Protein AF-A0A9D0TIR7-F1 (afdb_monomer_lite)

Structure (mmCIF, N/CA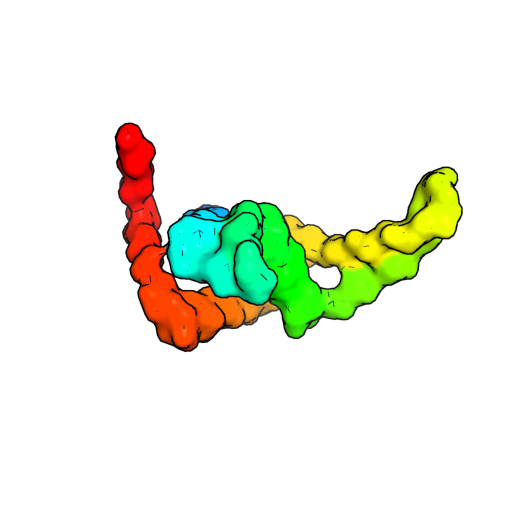/C/O backbone):
data_AF-A0A9D0TIR7-F1
#
_entry.id   AF-A0A9D0TIR7-F1
#
loop_
_atom_site.group_PDB
_atom_site.id
_atom_site.type_symbol
_atom_site.label_atom_id
_atom_site.label_alt_id
_atom_site.label_comp_id
_atom_site.label_asym_id
_atom_site.label_entity_id
_atom_site.label_seq_id
_atom_site.pdbx_PDB_ins_code
_atom_site.Cartn_x
_atom_site.Cartn_y
_atom_site.Cartn_z
_atom_site.occupancy
_atom_site.B_iso_or_equiv
_atom_site.auth_seq_id
_atom_site.auth_comp_id
_atom_site.auth_asym_id
_atom_site.auth_atom_id
_atom_site.pdbx_PDB_model_num
ATOM 1 N N . VAL A 1 1 ? 7.877 33.230 -5.712 1.00 41.47 1 VAL A N 1
ATOM 2 C CA . VAL A 1 1 ? 6.728 32.393 -5.295 1.00 41.47 1 VAL A CA 1
ATOM 3 C C . VAL A 1 1 ? 6.709 31.167 -6.185 1.00 41.47 1 VAL A C 1
ATOM 5 O O . VAL A 1 1 ? 6.398 31.288 -7.362 1.00 41.47 1 VAL A O 1
ATOM 8 N N . THR A 1 2 ? 7.146 30.016 -5.682 1.00 43.06 2 THR A N 1
ATOM 9 C CA . THR A 1 2 ? 7.089 28.771 -6.455 1.00 43.06 2 THR A CA 1
ATOM 10 C C . THR A 1 2 ? 5.646 28.287 -6.406 1.00 43.06 2 THR A C 1
ATOM 12 O O . THR A 1 2 ? 5.182 27.872 -5.347 1.00 43.06 2 THR A O 1
ATOM 15 N N . LEU A 1 3 ? 4.916 28.386 -7.520 1.00 53.25 3 LEU A N 1
ATOM 16 C CA . LEU A 1 3 ? 3.583 27.796 -7.679 1.00 53.25 3 LEU A CA 1
ATOM 17 C C . LEU A 1 3 ? 3.741 26.267 -7.739 1.00 53.25 3 LEU A C 1
ATOM 19 O O . LEU A 1 3 ? 3.717 25.649 -8.800 1.00 53.25 3 LEU A O 1
ATOM 23 N N . GLY A 1 4 ? 4.041 25.667 -6.588 1.00 56.16 4 GLY A N 1
ATOM 24 C CA . GLY A 1 4 ? 4.209 24.232 -6.429 1.00 56.16 4 GLY A CA 1
ATOM 25 C C . GLY A 1 4 ? 2.855 23.540 -6.507 1.00 56.16 4 GLY A C 1
ATOM 26 O O . GLY A 1 4 ? 1.896 23.958 -5.865 1.00 5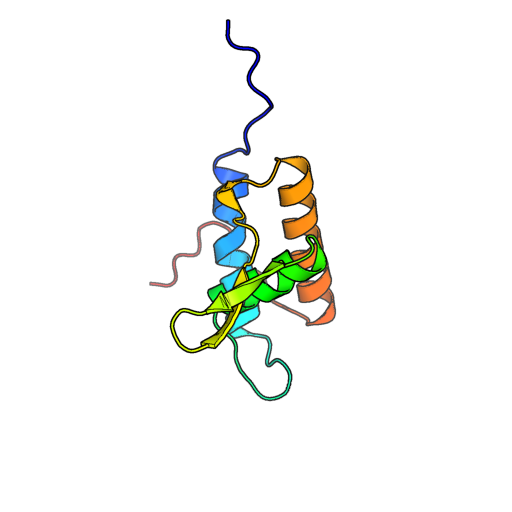6.16 4 GLY A O 1
ATOM 27 N N . ARG A 1 5 ? 2.783 22.476 -7.307 1.00 57.72 5 ARG A N 1
ATOM 28 C CA . ARG A 1 5 ? 1.637 21.560 -7.401 1.00 57.72 5 ARG A CA 1
ATOM 29 C C . ARG A 1 5 ? 1.158 21.184 -5.991 1.00 57.72 5 ARG A C 1
ATOM 31 O O . ARG A 1 5 ? 2.007 20.867 -5.163 1.00 57.72 5 ARG A O 1
ATOM 38 N N . GLU A 1 6 ? -0.156 21.182 -5.733 1.00 60.03 6 GLU A N 1
ATOM 39 C CA . GLU A 1 6 ? -0.699 20.795 -4.420 1.00 60.03 6 GLU A CA 1
ATOM 40 C C . GLU A 1 6 ? -0.081 19.475 -3.940 1.00 60.03 6 GLU A C 1
ATOM 42 O O . GLU A 1 6 ? -0.281 18.408 -4.536 1.00 60.03 6 GLU A O 1
ATOM 47 N N . THR A 1 7 ? 0.695 19.554 -2.865 1.00 66.62 7 THR A N 1
ATOM 48 C CA . THR A 1 7 ? 1.290 18.393 -2.217 1.00 66.62 7 THR A CA 1
ATOM 49 C C . THR A 1 7 ? 0.245 17.730 -1.319 1.00 66.6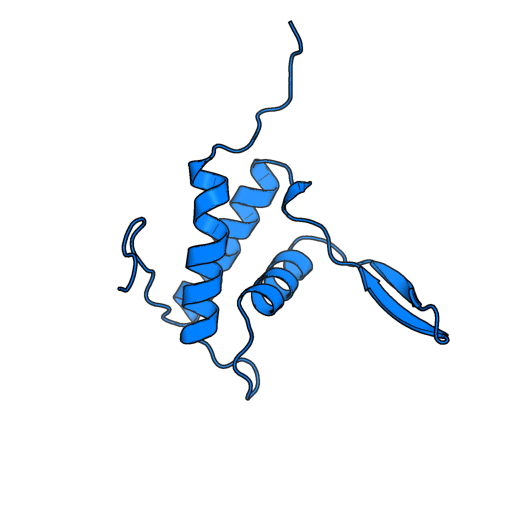2 7 THR A C 1
ATOM 51 O O . THR A 1 7 ? -0.688 18.366 -0.827 1.00 66.62 7 THR A O 1
ATOM 54 N N . ARG A 1 8 ? 0.346 16.407 -1.155 1.00 76.56 8 ARG A N 1
ATOM 55 C CA . ARG A 1 8 ? -0.526 15.652 -0.241 1.00 76.56 8 ARG A CA 1
ATOM 56 C C . ARG A 1 8 ? -0.379 16.182 1.181 1.00 76.56 8 ARG A C 1
ATOM 58 O O . ARG A 1 8 ? 0.733 16.521 1.587 1.00 76.56 8 ARG A O 1
ATOM 65 N N . THR A 1 9 ? -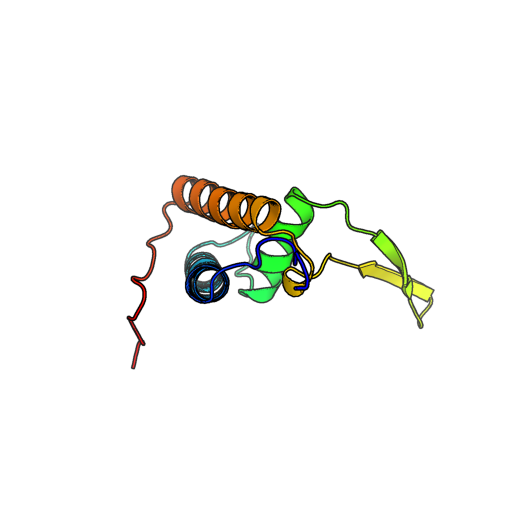1.470 16.192 1.940 1.00 78.12 9 THR A N 1
ATOM 66 C CA . THR A 1 9 ? -1.406 16.549 3.361 1.00 78.12 9 THR A CA 1
ATOM 67 C C . THR A 1 9 ? -0.722 15.438 4.165 1.00 78.12 9 THR A C 1
ATOM 69 O O . THR A 1 9 ? -0.677 14.276 3.747 1.00 78.12 9 THR A O 1
ATOM 72 N N . ALA A 1 10 ? -0.186 15.782 5.339 1.00 76.56 10 ALA A N 1
ATOM 73 C CA . ALA A 1 10 ? 0.422 14.805 6.243 1.00 76.56 10 ALA A CA 1
ATOM 74 C C . ALA A 1 10 ? -0.577 13.710 6.657 1.00 76.56 10 ALA A C 1
ATOM 76 O O . ALA A 1 10 ? -0.228 12.533 6.671 1.00 76.56 10 ALA A O 1
ATOM 77 N N . GLU A 1 11 ? -1.836 14.083 6.893 1.00 75.31 11 GLU A N 1
ATOM 78 C CA . GLU A 1 11 ? -2.917 13.150 7.221 1.00 75.31 11 GLU A CA 1
ATOM 79 C C . GLU A 1 11 ? -3.207 12.162 6.086 1.00 75.31 11 GLU A C 1
ATOM 81 O O . GLU A 1 11 ? -3.409 10.976 6.337 1.00 75.31 11 GLU A O 1
ATOM 86 N N . GLN A 1 12 ? -3.180 12.616 4.826 1.00 73.94 12 GLN A N 1
ATOM 87 C CA . GLN A 1 12 ? -3.328 11.721 3.675 1.00 73.94 12 GLN A CA 1
ATOM 88 C C . GLN A 1 12 ? -2.189 10.699 3.632 1.00 73.94 12 GLN A C 1
ATOM 90 O O . GLN A 1 12 ? -2.437 9.506 3.479 1.00 73.94 12 GLN A O 1
ATOM 95 N N . ASN A 1 13 ? -0.945 11.141 3.830 1.00 78.00 13 ASN A N 1
ATOM 96 C CA . ASN A 1 13 ? 0.201 10.231 3.857 1.00 78.00 13 ASN A CA 1
ATOM 97 C C . ASN A 1 13 ? 0.141 9.247 5.039 1.00 78.00 13 ASN A C 1
ATOM 99 O O . ASN A 1 13 ? 0.552 8.098 4.890 1.00 78.00 13 ASN A O 1
ATOM 103 N N . ALA A 1 14 ? -0.400 9.674 6.183 1.00 84.31 14 ALA A N 1
ATOM 104 C CA . ALA A 1 14 ? -0.533 8.848 7.380 1.00 84.31 14 ALA A CA 1
ATOM 105 C C . ALA A 1 14 ? -1.608 7.753 7.261 1.00 84.31 14 ALA A C 1
ATOM 107 O O . ALA A 1 14 ? -1.526 6.764 7.981 1.00 84.31 14 ALA A O 1
ATOM 108 N N . LYS A 1 15 ? -2.589 7.892 6.355 1.00 87.00 15 LYS A N 1
ATOM 109 C CA . LYS A 1 15 ? -3.692 6.924 6.192 1.00 87.00 15 LYS A CA 1
ATOM 110 C C . LYS A 1 15 ? -3.301 5.619 5.502 1.00 87.00 15 LYS A C 1
ATOM 112 O O . LYS A 1 15 ? -3.883 4.588 5.813 1.00 87.00 15 LYS A O 1
ATOM 117 N N . LEU A 1 16 ? -2.335 5.645 4.580 1.00 92.44 16 LEU A N 1
ATOM 118 C CA . LEU A 1 16 ? -2.048 4.483 3.731 1.00 92.44 16 LEU A CA 1
ATOM 119 C C . LEU A 1 16 ? -1.619 3.249 4.542 1.00 92.44 16 LEU A C 1
ATOM 121 O O . LEU A 1 16 ? -2.174 2.172 4.367 1.00 92.44 16 LEU A O 1
ATOM 125 N N . TRP A 1 17 ? -0.632 3.394 5.425 1.00 93.62 17 TRP A N 1
ATOM 126 C CA . TRP A 1 17 ? -0.048 2.252 6.136 1.00 93.62 17 TRP A CA 1
ATOM 127 C C . TRP A 1 17 ? -0.985 1.577 7.146 1.00 93.62 17 TRP A C 1
ATOM 129 O O . TRP A 1 17 ? -1.007 0.345 7.159 1.00 93.62 17 TRP A O 1
ATOM 139 N N . PRO A 1 18 ? -1.776 2.312 7.955 1.00 94.94 18 PRO A N 1
ATOM 140 C CA . PRO A 1 18 ? -2.812 1.704 8.786 1.00 94.94 18 PRO A CA 1
ATOM 141 C C . PRO A 1 18 ? -3.794 0.862 7.971 1.00 94.94 18 PRO A C 1
ATOM 143 O O . PRO A 1 18 ? -3.988 -0.304 8.288 1.00 94.94 18 PRO A O 1
ATOM 146 N N . MET A 1 19 ? -4.298 1.390 6.849 1.00 95.94 19 MET A N 1
ATOM 147 C CA . MET A 1 19 ? -5.233 0.654 5.991 1.00 95.94 19 MET A CA 1
ATOM 148 C C . MET A 1 19 ? -4.610 -0.629 5.424 1.00 95.94 19 MET A C 1
ATOM 150 O O . MET A 1 19 ? -5.224 -1.689 5.465 1.00 95.94 19 MET A O 1
ATOM 154 N N . LEU A 1 20 ? -3.365 -0.563 4.942 1.00 97.00 20 LEU A N 1
ATOM 155 C CA . LEU A 1 20 ? -2.649 -1.751 4.460 1.00 97.00 20 LEU A CA 1
ATOM 156 C C . LEU A 1 20 ? -2.423 -2.783 5.571 1.00 97.00 20 LEU A C 1
ATOM 158 O O . LEU A 1 20 ? -2.460 -3.983 5.318 1.00 97.00 20 LEU A O 1
ATOM 162 N N . THR A 1 21 ? -2.184 -2.319 6.798 1.00 97.38 21 THR A N 1
ATOM 163 C CA . THR A 1 21 ? -2.003 -3.184 7.968 1.00 97.38 21 THR A CA 1
ATOM 164 C C . THR A 1 21 ? -3.303 -3.878 8.349 1.00 97.38 21 THR A C 1
ATOM 166 O O . THR A 1 21 ? -3.284 -5.067 8.660 1.00 97.38 21 THR A O 1
ATOM 169 N N . ASP A 1 22 ? -4.423 -3.162 8.304 1.00 97.69 22 ASP A N 1
ATOM 170 C CA . ASP A 1 22 ? -5.735 -3.725 8.611 1.00 97.69 22 ASP A CA 1
ATOM 171 C C . ASP A 1 22 ? -6.121 -4.797 7.592 1.00 97.69 22 ASP A C 1
ATOM 173 O O . ASP A 1 22 ? -6.531 -5.883 7.997 1.00 97.69 22 ASP A O 1
ATOM 177 N N . VAL A 1 23 ? -5.893 -4.547 6.297 1.00 98.06 23 VAL A N 1
ATOM 178 C CA . VAL A 1 23 ? -6.090 -5.548 5.234 1.00 98.06 23 VAL A CA 1
ATOM 179 C C . VAL A 1 23 ? -5.169 -6.753 5.443 1.00 98.06 23 VAL A C 1
ATOM 181 O O . VAL A 1 23 ? -5.633 -7.888 5.462 1.00 98.06 23 VAL A O 1
ATOM 184 N N . SER A 1 24 ? -3.873 -6.516 5.670 1.00 98.19 24 SER A N 1
ATOM 185 C CA . SER A 1 24 ? -2.861 -7.564 5.871 1.00 98.19 24 SER A CA 1
ATOM 186 C C . SER A 1 24 ? -3.198 -8.532 7.007 1.00 98.19 24 SER A C 1
ATOM 188 O O . SER A 1 24 ? -2.902 -9.719 6.913 1.00 98.19 24 SER A O 1
ATOM 190 N N . LYS A 1 25 ? -3.834 -8.045 8.075 1.00 97.81 25 LYS A N 1
ATOM 191 C CA . LYS A 1 25 ? -4.207 -8.867 9.234 1.00 97.81 25 LYS A CA 1
ATOM 192 C C . LYS A 1 25 ? -5.495 -9.664 9.043 1.00 97.81 25 LYS A C 1
ATOM 194 O O . LYS A 1 25 ? -5.723 -10.594 9.810 1.00 97.81 25 LYS A O 1
ATOM 199 N N . GLN A 1 26 ? -6.347 -9.261 8.105 1.00 98.31 26 GLN A N 1
ATOM 200 C CA . GLN A 1 26 ? -7.731 -9.735 8.019 1.00 98.31 26 GLN A CA 1
ATOM 201 C C . GLN A 1 26 ? -8.019 -10.520 6.739 1.00 98.31 26 GLN A C 1
ATOM 203 O O . GLN A 1 26 ? -8.925 -11.346 6.737 1.00 98.31 26 GLN A O 1
ATOM 208 N N . VAL A 1 27 ? -7.256 -10.295 5.668 1.00 98.25 27 VAL A N 1
ATOM 209 C CA . VAL A 1 27 ? -7.531 -10.883 4.355 1.00 98.25 27 VAL A CA 1
ATOM 210 C C . VAL A 1 27 ? -6.484 -11.929 3.996 1.00 98.25 27 VAL A C 1
ATOM 212 O O . VAL A 1 27 ? -5.325 -11.606 3.731 1.00 98.25 27 VAL A O 1
ATOM 215 N N . GLU A 1 28 ? -6.931 -13.181 3.910 1.00 97.81 28 GLU A N 1
ATOM 216 C CA . GLU A 1 28 ? -6.179 -14.259 3.274 1.00 97.81 28 GLU A CA 1
ATOM 217 C C . GLU A 1 28 ? -6.376 -14.191 1.753 1.00 97.81 28 GLU A C 1
ATOM 219 O O . GLU A 1 28 ? -7.495 -14.268 1.243 1.00 97.81 28 GLU A O 1
ATOM 224 N N . TRP A 1 29 ? -5.282 -14.033 1.012 1.00 97.44 29 TRP A N 1
ATOM 225 C CA . TRP A 1 29 ? -5.291 -13.877 -0.438 1.00 97.44 29 TRP A CA 1
ATOM 226 C C . TRP A 1 29 ? -4.743 -15.136 -1.105 1.00 97.44 29 TRP A C 1
ATOM 228 O O . TRP A 1 29 ? -3.560 -15.445 -0.981 1.00 97.44 29 TRP A O 1
ATOM 238 N N . TYR A 1 30 ? -5.607 -15.883 -1.800 1.00 96.12 30 TYR A N 1
ATOM 239 C CA . TYR A 1 30 ? -5.257 -17.144 -2.477 1.00 96.12 30 TYR A CA 1
ATOM 240 C C . TYR A 1 30 ? -4.440 -18.122 -1.607 1.00 96.12 30 TYR A C 1
ATOM 242 O O . TYR A 1 30 ? -3.457 -18.704 -2.065 1.00 96.12 30 TYR A O 1
ATOM 250 N N . GLY A 1 31 ? -4.849 -18.315 -0.349 1.00 96.69 31 GLY A N 1
ATOM 251 C CA . GLY A 1 31 ? -4.192 -19.253 0.569 1.00 96.69 31 GLY A CA 1
ATOM 252 C C . GLY A 1 31 ? -3.027 -18.660 1.369 1.00 96.69 31 GLY A C 1
ATOM 253 O O . GLY A 1 31 ? -2.283 -19.407 2.007 1.00 96.69 31 GLY A O 1
ATOM 254 N N . GLN A 1 32 ? -2.786 -17.347 1.276 1.00 96.94 32 GLN A N 1
ATOM 255 C CA . GLN A 1 32 ? -1.638 -16.693 1.902 1.00 96.94 32 GLN A CA 1
ATOM 256 C C . GLN A 1 32 ? -2.021 -15.391 2.604 1.00 96.94 32 GLN A C 1
ATOM 258 O O . GLN A 1 32 ? -2.719 -14.542 2.052 1.00 96.94 32 GLN A O 1
ATOM 263 N N . MET A 1 33 ? -1.485 -15.199 3.809 1.00 97.62 33 MET A N 1
ATOM 264 C CA . MET A 1 33 ? -1.473 -13.893 4.463 1.00 97.62 33 MET A CA 1
ATOM 265 C C . MET A 1 33 ? -0.309 -13.075 3.913 1.00 97.62 33 MET A C 1
ATOM 267 O O . MET A 1 33 ? 0.848 -13.491 3.989 1.00 97.62 33 MET A O 1
ATOM 271 N N . LEU A 1 34 ? -0.623 -11.910 3.357 1.00 98.06 34 LEU A N 1
ATOM 272 C CA . LEU A 1 34 ? 0.356 -11.027 2.730 1.00 98.06 34 LEU A CA 1
ATOM 273 C C . LEU A 1 34 ? 0.732 -9.881 3.662 1.00 98.06 34 LEU A C 1
ATOM 275 O O . LEU A 1 34 ? -0.102 -9.396 4.433 1.00 98.06 34 LEU A O 1
ATOM 279 N N . SER A 1 35 ? 1.977 -9.413 3.577 1.00 98.12 35 SER A N 1
ATOM 280 C CA . SER A 1 35 ? 2.435 -8.280 4.380 1.00 98.12 35 SER A CA 1
ATOM 281 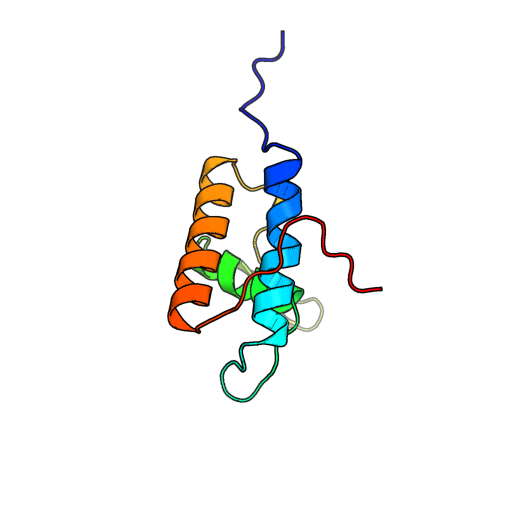C C . SER A 1 35 ? 1.791 -6.961 3.916 1.00 98.12 35 SER A C 1
ATOM 283 O O . SER A 1 35 ? 1.314 -6.860 2.780 1.00 98.12 35 SER A O 1
ATOM 285 N N . PRO A 1 36 ? 1.805 -5.893 4.738 1.00 97.25 36 PRO A N 1
ATOM 286 C CA . PRO A 1 36 ? 1.321 -4.581 4.304 1.00 97.25 36 PRO A CA 1
ATOM 287 C C . PRO A 1 36 ? 2.081 -4.043 3.079 1.00 97.25 36 PRO A C 1
ATOM 289 O O . PRO A 1 36 ? 1.525 -3.299 2.270 1.00 97.25 36 PRO A O 1
ATOM 292 N N . GLU A 1 37 ? 3.355 -4.417 2.927 1.00 95.44 37 GLU A N 1
ATOM 293 C CA . GLU A 1 37 ? 4.166 -4.046 1.767 1.00 95.44 37 GLU A CA 1
ATOM 294 C C . GLU A 1 37 ? 3.710 -4.757 0.495 1.00 95.44 37 GLU A C 1
ATOM 296 O O . GLU A 1 37 ? 3.562 -4.102 -0.540 1.00 95.44 37 GLU A O 1
ATOM 301 N N . ASP A 1 38 ? 3.405 -6.050 0.576 1.00 95.94 38 ASP A N 1
ATOM 302 C CA . ASP A 1 38 ? 2.873 -6.823 -0.550 1.00 95.94 38 ASP A CA 1
ATOM 303 C C . ASP A 1 38 ? 1.517 -6.272 -0.999 1.00 95.94 38 ASP A C 1
ATOM 305 O O . ASP A 1 38 ? 1.305 -6.008 -2.186 1.00 95.94 38 ASP A O 1
ATOM 309 N N . TRP A 1 39 ? 0.626 -5.974 -0.048 1.00 97.06 39 TRP A N 1
ATOM 310 C CA . TRP A 1 39 ? -0.651 -5.322 -0.340 1.00 97.06 39 TRP A CA 1
ATOM 311 C C . TRP A 1 39 ? -0.465 -3.970 -1.027 1.00 97.06 39 TRP A C 1
ATOM 313 O O . TRP A 1 39 ? -1.167 -3.660 -1.992 1.00 97.06 39 TRP A O 1
ATOM 323 N N . LYS A 1 40 ? 0.526 -3.170 -0.610 1.00 95.19 40 LYS A N 1
ATOM 324 C CA . LYS A 1 40 ? 0.863 -1.916 -1.301 1.00 95.19 40 LYS A CA 1
ATOM 325 C C . LYS A 1 40 ? 1.237 -2.182 -2.759 1.00 95.19 40 LYS A C 1
ATOM 327 O O . LYS A 1 40 ? 0.824 -1.424 -3.639 1.00 95.19 40 LYS A O 1
ATOM 332 N N . HIS A 1 41 ? 2.016 -3.225 -3.038 1.00 94.50 41 HIS A N 1
ATOM 333 C CA . HIS A 1 41 ? 2.374 -3.596 -4.408 1.00 94.50 41 HIS A CA 1
ATOM 334 C C . HIS A 1 41 ? 1.154 -4.012 -5.232 1.00 94.50 41 HIS A C 1
ATOM 336 O O . HIS A 1 41 ? 1.028 -3.555 -6.369 1.00 94.50 41 HIS A O 1
ATOM 342 N N . ILE A 1 42 ? 0.236 -4.784 -4.651 1.00 94.94 42 ILE A N 1
ATOM 343 C CA . ILE A 1 42 ? -1.005 -5.216 -5.306 1.00 94.94 42 ILE A CA 1
ATOM 344 C C . ILE A 1 42 ? -1.901 -4.018 -5.636 1.00 94.94 42 ILE A C 1
ATOM 346 O O . ILE A 1 42 ? -2.275 -3.820 -6.787 1.00 94.94 42 ILE A O 1
ATOM 350 N N . PHE A 1 43 ? -2.207 -3.150 -4.671 1.00 96.25 43 PHE A N 1
ATOM 351 C CA . PHE A 1 43 ? -3.098 -2.016 -4.939 1.00 96.25 43 PHE A CA 1
ATOM 352 C C . PHE A 1 43 ? -2.493 -1.002 -5.911 1.00 96.25 43 PHE A C 1
ATOM 354 O O . PHE A 1 43 ? -3.193 -0.421 -6.742 1.00 96.25 43 PHE A O 1
ATOM 361 N N . THR A 1 44 ? -1.181 -0.772 -5.832 1.00 94.38 44 THR A N 1
ATOM 362 C CA . THR A 1 44 ? -0.521 0.178 -6.737 1.00 94.38 44 THR A CA 1
ATOM 363 C C . THR A 1 44 ? -0.411 -0.354 -8.164 1.00 94.38 44 THR A C 1
ATOM 365 O O . THR A 1 44 ? -0.487 0.453 -9.095 1.00 94.38 44 THR A O 1
ATOM 368 N N . SER A 1 45 ? -0.284 -1.672 -8.362 1.00 92.94 45 SER A N 1
ATOM 369 C CA . SER A 1 45 ? -0.259 -2.280 -9.699 1.00 92.94 45 SER A CA 1
ATOM 370 C C . SER A 1 45 ? -1.615 -2.187 -10.409 1.00 92.94 45 SER A C 1
ATOM 372 O O . SER A 1 45 ? -1.644 -2.018 -11.628 1.00 92.94 45 SER A O 1
ATOM 374 N N . SER A 1 46 ? -2.724 -2.173 -9.662 1.00 91.75 46 SER A N 1
ATOM 375 C CA . SER A 1 46 ? -4.076 -1.969 -10.209 1.00 91.75 46 SER A CA 1
ATOM 376 C C . SER A 1 46 ? -4.304 -0.567 -10.787 1.00 91.75 46 SER A C 1
ATOM 378 O O . SER A 1 46 ? -5.166 -0.384 -11.643 1.00 91.75 46 SER A O 1
ATOM 380 N N . LEU A 1 47 ? -3.539 0.437 -10.343 1.00 90.94 47 LEU A N 1
ATOM 381 C CA . LEU A 1 47 ? -3.682 1.826 -10.800 1.00 90.94 47 LEU A CA 1
ATOM 382 C C . LEU A 1 47 ? -2.627 2.248 -11.819 1.00 90.94 47 LEU A C 1
ATOM 384 O O . LEU A 1 47 ? -2.868 3.141 -12.633 1.00 90.94 47 LEU A O 1
ATOM 388 N N . LEU A 1 48 ? -1.438 1.656 -11.751 1.00 87.94 48 LEU A N 1
ATOM 389 C CA . LEU A 1 48 ? -0.311 2.012 -12.597 1.00 87.94 48 LEU A CA 1
ATOM 390 C C . LEU A 1 48 ? 0.329 0.762 -13.178 1.00 87.94 48 LEU A C 1
ATOM 392 O O . LEU A 1 48 ? 0.695 -0.165 -12.459 1.00 87.94 48 LEU A O 1
ATOM 396 N N . LYS A 1 49 ? 0.573 0.800 -14.490 1.00 86.50 49 LYS A N 1
ATOM 397 C CA . LYS A 1 49 ? 1.325 -0.251 -15.172 1.00 86.50 49 LYS A CA 1
ATOM 398 C C . LYS A 1 49 ? 2.709 -0.396 -14.538 1.00 86.50 49 LYS A C 1
ATOM 400 O O . LYS A 1 49 ? 3.461 0.576 -14.423 1.00 86.50 49 LYS A O 1
ATOM 405 N N . GLN A 1 50 ? 3.042 -1.622 -14.157 1.00 89.31 50 GLN A N 1
ATOM 406 C CA . GLN A 1 50 ? 4.381 -1.978 -13.712 1.00 89.31 50 GLN A CA 1
ATOM 407 C C . GLN A 1 50 ? 5.298 -2.181 -14.919 1.00 89.31 50 GLN A C 1
ATOM 409 O O . GLN A 1 50 ? 4.842 -2.461 -16.030 1.00 89.31 50 GLN A O 1
ATOM 414 N N . ARG A 1 51 ? 6.604 -2.019 -14.708 1.00 90.81 51 ARG A N 1
ATOM 415 C CA . ARG A 1 51 ? 7.607 -2.200 -15.760 1.00 90.81 51 ARG A CA 1
ATOM 416 C C . ARG A 1 51 ? 8.505 -3.375 -15.410 1.00 90.81 51 ARG A C 1
ATOM 418 O O . ARG A 1 51 ? 9.133 -3.356 -14.360 1.00 90.81 51 ARG A O 1
ATOM 425 N N . ALA A 1 52 ? 8.585 -4.358 -16.296 1.00 93.44 52 ALA A N 1
ATOM 426 C CA . ALA A 1 52 ? 9.529 -5.463 -16.186 1.00 93.44 52 ALA A CA 1
ATOM 427 C C . ALA A 1 52 ? 10.876 -5.070 -16.808 1.00 93.44 52 ALA A C 1
ATOM 429 O O . ALA A 1 52 ? 10.908 -4.459 -17.880 1.00 93.44 52 ALA A O 1
ATOM 430 N N . VAL A 1 53 ? 11.980 -5.391 -16.137 1.00 94.38 53 VAL A N 1
ATOM 431 C CA . VAL A 1 53 ? 13.347 -5.159 -16.629 1.00 94.38 53 VAL A CA 1
ATOM 432 C C . VAL A 1 53 ? 14.232 -6.381 -16.371 1.00 94.38 53 VAL A C 1
ATOM 434 O O . VAL A 1 53 ? 13.947 -7.123 -15.429 1.00 94.38 53 VAL A O 1
ATOM 437 N N . PRO A 1 54 ? 15.305 -6.592 -17.155 1.00 96.44 54 PRO A N 1
ATOM 438 C CA . PRO A 1 54 ? 16.300 -7.616 -16.847 1.00 96.44 54 PRO A CA 1
ATOM 439 C C . PRO A 1 54 ? 16.938 -7.398 -15.469 1.00 96.44 54 PRO A C 1
ATOM 441 O O . PRO A 1 54 ? 17.317 -6.275 -15.122 1.00 96.44 54 PRO A O 1
ATOM 444 N N . GLY A 1 55 ? 17.033 -8.475 -14.695 1.00 95.62 55 GLY A N 1
ATOM 445 C CA . GLY A 1 55 ? 17.727 -8.544 -13.415 1.00 95.62 55 GLY A CA 1
ATOM 446 C C . GLY A 1 55 ? 19.229 -8.768 -13.579 1.00 95.62 55 GLY A C 1
ATOM 447 O O . GLY A 1 55 ? 19.715 -9.112 -14.656 1.00 95.62 55 GLY A O 1
ATOM 448 N N . LEU A 1 56 ? 19.973 -8.577 -12.489 1.00 94.81 56 LEU A N 1
ATOM 449 C CA . LEU A 1 56 ? 21.432 -8.761 -12.470 1.00 94.81 56 LEU A CA 1
ATOM 450 C C . LEU A 1 56 ? 21.853 -10.227 -12.668 1.00 94.81 56 LEU A C 1
ATOM 452 O O . LEU A 1 56 ? 22.965 -10.494 -13.106 1.00 94.81 56 LEU A O 1
ATOM 456 N N . ASP A 1 57 ? 20.962 -11.159 -12.355 1.00 94.31 57 ASP A N 1
ATOM 457 C CA . ASP A 1 57 ? 21.123 -12.612 -12.438 1.00 94.31 57 ASP A CA 1
ATOM 458 C C . ASP A 1 57 ? 20.533 -13.214 -13.727 1.00 94.31 57 ASP A C 1
ATOM 460 O O . ASP A 1 57 ? 20.463 -14.432 -13.872 1.00 94.31 57 ASP A O 1
ATOM 464 N N . GLY A 1 58 ? 20.091 -12.372 -14.667 1.00 90.69 58 GLY A N 1
ATOM 465 C CA . GLY A 1 58 ? 19.401 -12.809 -15.883 1.00 90.69 58 GLY A CA 1
ATOM 466 C C . GLY A 1 58 ? 17.907 -13.099 -15.694 1.00 90.69 58 GLY A C 1
ATOM 467 O O . GLY A 1 58 ? 17.246 -13.481 -16.659 1.00 90.69 58 GLY A O 1
ATOM 468 N N . GLY A 1 59 ? 17.356 -12.888 -14.493 1.00 94.25 59 GLY A N 1
ATOM 469 C CA . GLY A 1 59 ? 15.919 -12.946 -14.230 1.00 94.25 59 GLY A CA 1
ATOM 470 C C . GLY A 1 59 ? 15.159 -11.702 -14.706 1.00 94.25 59 GLY A C 1
ATOM 471 O O . GLY A 1 59 ? 15.694 -10.824 -15.387 1.00 94.25 59 GLY A O 1
ATOM 472 N N . ILE A 1 60 ? 13.886 -11.602 -14.318 1.00 94.50 60 ILE A N 1
ATOM 473 C CA . ILE A 1 60 ? 13.051 -10.416 -14.546 1.00 94.50 60 ILE A CA 1
ATOM 474 C C . ILE A 1 60 ? 12.740 -9.768 -13.202 1.00 94.50 60 ILE A C 1
ATOM 476 O O . ILE A 1 60 ? 12.253 -10.422 -12.285 1.00 94.50 60 ILE A O 1
ATOM 480 N N . VAL A 1 61 ? 12.951 -8.457 -13.113 1.00 93.25 61 VAL A N 1
ATOM 481 C CA . VAL A 1 61 ? 12.541 -7.642 -11.970 1.00 93.25 61 VAL A CA 1
ATOM 482 C C . VAL A 1 61 ? 11.344 -6.792 -12.372 1.00 93.25 61 VAL A C 1
ATOM 484 O O . VAL A 1 61 ? 11.402 -6.023 -13.336 1.00 93.25 61 VAL A O 1
ATOM 487 N N . VAL A 1 62 ? 10.251 -6.906 -11.618 1.00 91.75 62 VAL A N 1
ATOM 488 C CA . VAL A 1 62 ? 9.065 -6.064 -11.795 1.00 91.75 62 VAL A CA 1
ATOM 489 C C . VAL A 1 62 ? 9.205 -4.816 -10.932 1.00 91.75 62 VAL A C 1
ATOM 491 O O . VAL A 1 62 ? 9.235 -4.871 -9.706 1.00 91.75 62 VAL A O 1
ATOM 494 N N . LEU A 1 63 ? 9.285 -3.660 -11.582 1.00 89.38 63 LEU A N 1
ATOM 495 C CA . LEU A 1 63 ? 9.413 -2.368 -10.926 1.00 89.38 63 LEU A CA 1
ATOM 496 C C . LEU A 1 63 ? 8.031 -1.751 -10.723 1.00 89.38 63 LEU A C 1
ATOM 498 O O . LEU A 1 63 ? 7.403 -1.240 -11.658 1.00 89.38 63 LEU A O 1
ATOM 502 N N . GLY A 1 64 ? 7.581 -1.793 -9.470 1.00 85.06 64 GLY A N 1
ATOM 503 C CA . GLY A 1 64 ? 6.418 -1.051 -9.005 1.00 85.06 64 GLY A CA 1
ATOM 504 C C . GLY A 1 64 ? 6.653 0.462 -9.007 1.00 85.06 64 GLY A C 1
ATOM 505 O O . GLY A 1 64 ? 7.784 0.952 -9.040 1.00 85.06 64 GLY A O 1
ATOM 506 N N . GLN A 1 65 ? 5.564 1.222 -8.960 1.00 83.69 65 GLN A N 1
ATOM 507 C CA . GLN A 1 65 ? 5.622 2.677 -8.859 1.00 83.69 65 GLN A CA 1
ATOM 508 C C . GLN A 1 65 ? 5.631 3.105 -7.393 1.00 83.69 65 GLN A C 1
ATOM 510 O O . GLN A 1 65 ? 4.837 2.631 -6.584 1.00 83.69 65 GLN A O 1
ATOM 515 N N . SER A 1 66 ? 6.524 4.034 -7.047 1.00 84.75 66 SER A N 1
ATOM 516 C CA . SER A 1 66 ? 6.575 4.557 -5.684 1.00 84.75 66 SER A CA 1
ATOM 517 C C . SER A 1 66 ? 5.365 5.442 -5.395 1.00 84.75 66 SER A C 1
ATOM 519 O O . SER A 1 66 ? 5.151 6.456 -6.068 1.00 84.75 66 SER A O 1
ATOM 521 N N . THR A 1 67 ? 4.645 5.146 -4.312 1.00 86.25 67 THR A N 1
ATOM 522 C CA . THR A 1 67 ? 3.573 6.013 -3.803 1.00 86.25 67 THR A CA 1
ATOM 523 C C . THR A 1 67 ? 4.094 7.393 -3.399 1.00 86.25 67 THR A C 1
ATOM 525 O O . THR A 1 67 ? 3.343 8.366 -3.435 1.00 86.25 67 THR A O 1
ATOM 528 N N . SER A 1 68 ? 5.387 7.549 -3.087 1.00 85.19 68 SER A N 1
ATOM 529 C CA . SER A 1 68 ? 5.986 8.862 -2.795 1.00 85.19 68 SER A CA 1
ATOM 530 C C . SER A 1 68 ? 5.998 9.803 -4.006 1.00 8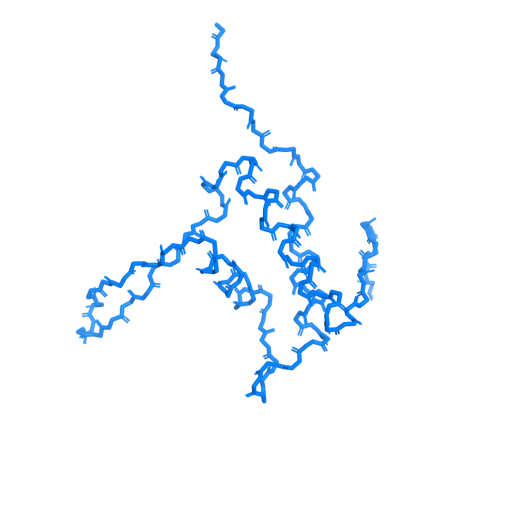5.19 68 SER A C 1
ATOM 532 O O . SER A 1 68 ? 5.967 11.017 -3.827 1.00 85.19 68 SER A O 1
ATOM 534 N N . ARG A 1 69 ? 5.956 9.263 -5.230 1.00 83.69 69 ARG A N 1
ATOM 535 C CA . ARG A 1 69 ? 5.949 10.039 -6.482 1.00 83.69 69 ARG A CA 1
ATOM 536 C C . ARG A 1 69 ? 4.547 10.264 -7.057 1.00 83.69 69 ARG A C 1
ATOM 538 O O . ARG A 1 69 ? 4.410 10.954 -8.064 1.00 83.69 69 ARG A O 1
ATOM 545 N N . MET A 1 70 ? 3.509 9.695 -6.441 1.00 88.88 70 MET A N 1
ATOM 546 C CA . MET A 1 70 ? 2.128 9.862 -6.899 1.00 88.88 70 MET A CA 1
ATOM 547 C C . MET A 1 70 ? 1.625 11.294 -6.683 1.00 88.88 70 MET A C 1
ATOM 549 O O . MET A 1 70 ? 1.938 11.942 -5.681 1.00 88.88 70 MET A O 1
ATOM 553 N N . SER A 1 71 ? 0.797 11.770 -7.615 1.00 88.75 71 SER A N 1
ATOM 554 C CA . SER A 1 71 ? 0.042 13.012 -7.437 1.00 88.75 71 SER A CA 1
ATOM 555 C C . SER A 1 71 ? -1.013 12.851 -6.338 1.00 88.75 71 SER A C 1
ATOM 557 O O . SER A 1 71 ? -1.457 11.738 -6.055 1.00 88.75 71 SER A O 1
ATOM 559 N N . LYS A 1 72 ? -1.463 13.967 -5.747 1.00 87.75 72 LYS A N 1
ATOM 560 C CA . LYS A 1 72 ? -2.543 13.975 -4.744 1.00 87.75 72 LYS A CA 1
ATOM 561 C C . LYS A 1 72 ? -3.792 13.238 -5.239 1.00 87.75 72 LYS A C 1
ATOM 563 O O . LYS A 1 72 ? -4.306 12.389 -4.526 1.00 87.75 72 LYS A O 1
ATOM 568 N N . ARG A 1 73 ? -4.205 13.487 -6.490 1.00 90.25 73 ARG A N 1
ATOM 569 C CA . ARG A 1 73 ? -5.348 12.807 -7.124 1.00 90.25 73 ARG A CA 1
ATOM 570 C C . ARG A 1 73 ? -5.149 11.296 -7.214 1.00 90.25 73 ARG A C 1
ATOM 572 O O . ARG A 1 73 ? -6.019 10.545 -6.805 1.00 90.25 73 ARG A O 1
ATOM 579 N N . LEU A 1 74 ? -4.005 10.846 -7.731 1.00 91.00 74 LEU A N 1
ATOM 580 C CA . LEU A 1 74 ? -3.758 9.412 -7.883 1.00 91.00 74 LEU A CA 1
ATOM 581 C C . LEU A 1 74 ? -3.670 8.699 -6.529 1.00 91.00 74 LEU A C 1
ATOM 583 O O . LEU A 1 74 ? -4.117 7.567 -6.391 1.00 91.00 74 LEU A O 1
ATOM 587 N N . PHE A 1 75 ? -3.127 9.378 -5.523 1.00 92.38 75 PHE A N 1
ATOM 588 C CA . PHE A 1 75 ? -3.096 8.861 -4.166 1.00 92.38 75 PHE A CA 1
ATOM 589 C C . PHE A 1 75 ? -4.496 8.778 -3.541 1.00 92.38 75 PHE A C 1
ATOM 591 O O . PHE A 1 75 ? -4.787 7.797 -2.868 1.00 92.38 75 PHE A O 1
ATOM 598 N N . SER A 1 76 ? -5.381 9.748 -3.789 1.00 92.62 76 SER A N 1
ATOM 599 C CA . SER A 1 76 ? -6.792 9.638 -3.392 1.00 92.62 76 SER A CA 1
ATOM 600 C C . SER A 1 76 ? -7.459 8.413 -4.021 1.00 92.62 76 SER A C 1
ATOM 602 O O . SER A 1 76 ? -8.061 7.632 -3.294 1.00 92.62 76 SER A O 1
ATOM 604 N N . ASN A 1 77 ? -7.254 8.178 -5.322 1.00 94.62 77 ASN A N 1
ATOM 605 C CA . ASN A 1 77 ? -7.775 6.983 -5.995 1.00 94.62 77 ASN A CA 1
ATOM 606 C C . ASN A 1 77 ? -7.242 5.681 -5.368 1.00 94.62 77 ASN A C 1
ATOM 608 O O . ASN A 1 77 ? -7.972 4.702 -5.273 1.00 94.62 77 ASN A O 1
ATOM 612 N N . LEU A 1 78 ? -5.974 5.658 -4.935 1.00 94.94 78 LEU A N 1
ATOM 613 C CA . LEU A 1 78 ? -5.399 4.512 -4.221 1.00 94.94 78 LEU A CA 1
ATOM 614 C C . LEU A 1 78 ? -6.118 4.251 -2.898 1.00 94.94 78 LEU A C 1
ATOM 616 O O . LEU A 1 78 ? -6.419 3.107 -2.584 1.00 94.94 78 LEU A O 1
ATOM 620 N N . ILE A 1 79 ? -6.404 5.298 -2.131 1.00 95.06 79 ILE A N 1
ATOM 621 C CA . ILE A 1 79 ? -7.106 5.170 -0.851 1.00 95.06 79 ILE A CA 1
ATOM 622 C C . ILE A 1 79 ? -8.544 4.684 -1.067 1.00 95.06 79 ILE A C 1
ATOM 624 O O . ILE A 1 79 ? -8.988 3.784 -0.361 1.00 95.06 79 ILE A O 1
ATOM 628 N N . GLU A 1 80 ? -9.251 5.228 -2.059 1.00 95.69 80 GLU A N 1
ATOM 629 C CA . GLU A 1 80 ? -10.599 4.779 -2.434 1.00 95.69 80 GLU A CA 1
ATOM 630 C C . GLU A 1 80 ? -10.615 3.308 -2.861 1.00 95.69 80 GLU A C 1
ATOM 632 O O . GLU A 1 80 ? -11.467 2.554 -2.399 1.00 95.69 80 GLU A O 1
ATOM 637 N N . LEU A 1 81 ? -9.637 2.880 -3.667 1.00 97.12 81 LEU A N 1
ATOM 638 C CA . LEU A 1 81 ? -9.486 1.481 -4.066 1.00 97.12 81 LEU A CA 1
ATOM 639 C C . LEU A 1 81 ? -9.322 0.556 -2.852 1.00 97.12 81 LEU A C 1
ATOM 641 O O . LEU A 1 81 ? -9.959 -0.492 -2.797 1.00 97.12 81 LEU A O 1
ATOM 645 N N . ILE A 1 82 ? -8.496 0.939 -1.874 1.00 97.12 82 ILE A N 1
ATOM 646 C CA . ILE A 1 82 ? -8.277 0.127 -0.668 1.00 97.12 82 ILE A CA 1
ATOM 647 C C . ILE A 1 82 ? -9.555 0.056 0.181 1.00 97.12 82 ILE A C 1
ATOM 649 O O . ILE A 1 82 ? -9.870 -1.010 0.703 1.00 97.12 82 ILE A O 1
ATOM 653 N N . TYR A 1 83 ? -10.317 1.150 0.296 1.00 97.06 83 TYR A N 1
ATOM 654 C CA . TYR A 1 83 ? -11.608 1.128 0.993 1.00 97.06 83 TYR A CA 1
ATOM 655 C C . TYR A 1 83 ? -12.636 0.238 0.299 1.00 97.06 83 TYR A C 1
ATOM 657 O O . TYR A 1 83 ? -13.321 -0.524 0.979 1.00 97.06 83 TYR A O 1
ATOM 665 N N . ALA A 1 84 ? -12.745 0.331 -1.029 1.00 97.88 84 ALA A N 1
ATOM 666 C CA . ALA A 1 84 ? -13.658 -0.501 -1.807 1.00 97.88 84 ALA A CA 1
ATOM 667 C C . ALA A 1 84 ? -13.328 -1.984 -1.609 1.00 97.88 84 ALA A C 1
ATOM 669 O O . ALA A 1 84 ? -14.183 -2.747 -1.168 1.00 97.88 84 ALA A O 1
ATOM 670 N N . PHE A 1 85 ? -12.057 -2.348 -1.792 1.00 98.12 85 PHE A N 1
ATOM 671 C CA . PHE A 1 85 ? -11.576 -3.705 -1.558 1.00 98.12 85 PHE A CA 1
ATOM 672 C C . PHE A 1 85 ? -11.845 -4.176 -0.125 1.00 98.12 85 PHE A C 1
ATOM 674 O O . PHE A 1 85 ? -12.412 -5.241 0.089 1.00 98.12 85 PHE A O 1
ATOM 681 N N . GLY A 1 86 ? -11.479 -3.381 0.882 1.00 97.31 86 GLY A N 1
ATOM 682 C CA . GLY A 1 86 ? -11.710 -3.785 2.264 1.00 97.31 86 GLY A CA 1
ATOM 683 C C . GLY A 1 86 ? -13.196 -3.894 2.612 1.00 97.31 86 GLY A C 1
ATOM 684 O O . GLY A 1 86 ? -13.548 -4.723 3.434 1.00 97.31 86 GLY A O 1
ATOM 685 N N . THR A 1 87 ? -14.081 -3.137 1.958 1.00 97.38 87 THR A N 1
ATOM 686 C CA . THR A 1 87 ? -15.537 -3.286 2.132 1.00 97.38 87 THR A CA 1
ATOM 687 C C . THR A 1 87 ? -16.030 -4.618 1.569 1.00 97.38 87 THR A C 1
ATOM 689 O O . THR A 1 87 ? -16.804 -5.304 2.228 1.00 97.38 87 THR A O 1
ATOM 692 N N . GLU A 1 88 ? -15.558 -5.010 0.384 1.00 97.81 88 GLU A N 1
ATOM 693 C CA . GLU A 1 88 ? -15.884 -6.303 -0.242 1.00 97.81 88 GLU A CA 1
ATOM 694 C C . GLU A 1 88 ? -15.381 -7.499 0.580 1.00 97.81 88 GLU A C 1
ATOM 696 O O . GLU A 1 88 ? -15.982 -8.569 0.547 1.00 97.81 88 GLU A O 1
ATOM 701 N N . HIS A 1 89 ? -14.303 -7.298 1.339 1.00 97.69 89 HIS A N 1
ATOM 702 C CA . HIS A 1 89 ? -13.674 -8.300 2.198 1.00 97.69 89 HIS A CA 1
ATOM 703 C C . HIS A 1 89 ? -13.984 -8.121 3.695 1.00 97.69 89 HIS A C 1
ATOM 705 O O . HIS A 1 89 ? -13.303 -8.713 4.529 1.00 97.69 89 HIS A O 1
ATOM 711 N N . GLU A 1 90 ? -14.979 -7.298 4.039 1.00 97.50 90 GLU A N 1
ATOM 712 C CA . GLU A 1 90 ? -15.450 -7.076 5.417 1.00 97.50 90 GLU A CA 1
ATOM 713 C C . GLU A 1 90 ? -14.342 -6.664 6.415 1.00 97.50 90 GLU A C 1
ATOM 715 O O . GLU A 1 90 ? -14.388 -6.972 7.606 1.00 97.50 90 GLU A O 1
ATOM 720 N N . VAL A 1 91 ? -13.338 -5.926 5.936 1.00 97.56 91 VAL A N 1
ATOM 721 C CA . VAL A 1 91 ? -12.215 -5.422 6.733 1.00 97.56 91 VAL A CA 1
ATOM 722 C C . VAL A 1 91 ? -12.707 -4.400 7.753 1.00 97.56 91 VAL A C 1
ATOM 724 O O . VAL A 1 91 ? -13.306 -3.375 7.415 1.00 97.56 91 VAL A O 1
ATOM 727 N N . VAL A 1 92 ? -12.373 -4.633 9.019 1.00 96.50 92 VAL A N 1
ATOM 728 C CA . VAL A 1 92 ? -12.609 -3.684 10.107 1.00 96.50 92 VAL A CA 1
ATOM 729 C C . VAL A 1 92 ? -11.447 -2.695 10.168 1.00 96.50 92 VAL A C 1
ATOM 731 O O . VAL A 1 92 ? -10.304 -3.074 10.430 1.00 96.50 92 VAL A O 1
ATOM 734 N N . TRP A 1 93 ? -11.738 -1.414 9.931 1.00 94.19 93 TRP A N 1
ATOM 735 C CA . TRP A 1 93 ? -10.730 -0.351 9.897 1.00 94.19 93 TRP A CA 1
ATOM 736 C C . TRP A 1 93 ? -10.360 0.149 11.293 1.00 94.19 93 TRP A C 1
ATOM 738 O O . TRP A 1 93 ? -11.222 0.520 12.096 1.00 94.19 93 TRP A O 1
ATOM 748 N N . SER A 1 94 ? -9.061 0.236 11.560 1.00 88.44 94 SER A N 1
ATOM 749 C CA . SER A 1 94 ? -8.533 0.863 12.765 1.00 88.44 94 SER A CA 1
ATOM 750 C C . SER A 1 94 ? -8.720 2.385 12.715 1.00 88.44 94 SER A C 1
ATOM 752 O O . SER A 1 94 ? -8.497 3.047 11.699 1.00 88.44 94 SER A O 1
ATOM 754 N N . GLN A 1 95 ? -9.152 2.972 13.834 1.00 72.56 95 GLN A N 1
ATOM 755 C CA . GLN A 1 95 ? -9.290 4.426 13.944 1.00 72.56 95 GLN A CA 1
ATOM 756 C C . GLN A 1 95 ? -7.905 5.099 13.935 1.00 72.56 95 GLN A C 1
ATOM 758 O O . GLN A 1 95 ? -6.969 4.577 14.559 1.00 72.56 95 GLN A O 1
ATOM 763 N N . PRO A 1 96 ? -7.753 6.290 13.323 1.00 59.41 96 PRO A N 1
ATOM 764 C CA . PRO A 1 96 ? -6.517 7.059 13.413 1.00 59.41 96 PRO A CA 1
ATOM 765 C C . PRO A 1 96 ? -6.182 7.353 14.886 1.00 59.41 96 PRO A C 1
ATOM 767 O O . PRO A 1 96 ? -6.866 8.136 15.538 1.00 59.41 96 PRO A O 1
ATOM 770 N N . GLY A 1 97 ? -5.138 6.710 15.421 1.00 50.91 97 GLY A N 1
ATOM 771 C CA . GLY A 1 97 ? -4.668 6.917 16.800 1.00 50.91 97 GLY A CA 1
ATOM 772 C C . GLY A 1 97 ? -4.765 5.708 17.733 1.00 50.91 97 GLY A C 1
ATOM 773 O O . GLY A 1 97 ? -4.236 5.771 18.843 1.00 50.91 97 GLY A O 1
ATOM 774 N N . ALA A 1 98 ? -5.346 4.587 17.298 1.00 45.00 98 ALA A N 1
ATOM 775 C CA . ALA A 1 98 ? -5.297 3.336 18.052 1.00 45.00 98 ALA A CA 1
ATOM 776 C C . ALA A 1 98 ? -3.893 2.705 17.957 1.00 45.00 98 ALA A C 1
ATOM 778 O O . ALA A 1 98 ? -3.662 1.746 17.224 1.00 45.00 98 ALA A O 1
ATOM 779 N N . ARG A 1 99 ? -2.914 3.257 18.686 1.00 37.97 99 ARG A N 1
ATOM 780 C CA . ARG A 1 99 ? -1.686 2.513 18.991 1.00 37.97 99 ARG A CA 1
ATOM 781 C C . ARG A 1 99 ? -2.090 1.328 19.859 1.00 37.97 99 ARG A C 1
ATOM 783 O O . ARG A 1 99 ? -2.401 1.507 21.034 1.00 37.97 99 ARG A O 1
ATOM 790 N N . VAL A 1 100 ? -2.096 0.139 19.267 1.00 41.34 100 VAL A N 1
ATOM 791 C CA . VAL A 1 100 ? -2.123 -1.109 20.027 1.00 41.34 100 VAL A CA 1
ATOM 792 C C . VAL A 1 100 ? -0.834 -1.126 20.852 1.00 41.34 100 VAL A C 1
ATOM 794 O O . VAL A 1 100 ? 0.257 -1.061 20.283 1.00 41.34 100 VAL A O 1
ATOM 797 N N . LYS A 1 101 ? -0.992 -1.045 22.176 1.00 32.53 101 LYS A N 1
ATOM 798 C CA . LYS A 1 101 ? 0.095 -1.202 23.146 1.00 32.53 101 LYS A CA 1
ATOM 799 C C . LYS A 1 101 ? 0.566 -2.646 23.179 1.00 32.53 101 LYS A C 1
ATOM 801 O O . LYS A 1 101 ? -0.302 -3.530 23.014 1.00 32.53 101 LYS A O 1
#

pLDDT: mean 86.86, std 15.85, range [32.53, 98.31]

Foldseek 3Di:
DPPDADDADPVLVVPLQQLLCLCLVQDDDPNHRDHSVVVVQVLQCVLDPWDWDQDPVRDIDTHTDDPNPDHNVSSVVSSVSSVVVCVVRVGDGDDVPPPPD

Radius of gyration: 15.74 Å; chains: 1; bounding box: 37×52×40 Å

Secondary structure (DSSP, 8-state):
------PPPHHHHHHHHHHHHHHHHH-EETTEEPPHHHHHHHHHHHHS--EEEE-TTSSEEEEPPPGGG--HHHHHHHHHHHHHHHHHTTPPPPPTT----

Sequence (101 aa):
VTLGRETRTAEQNAKLWPMLTDVSKQVEWYGQMLSPEDWKHIFTSSLLKQRAVPGLDGGIVVLGQSTSRMSKRLFSNLIELIYAFGTEHEVVWSQPGARVK